Protein AF-A0A4V1T427-F1 (afdb_monomer)

Structure (mmCIF, N/CA/C/O backbone):
data_AF-A0A4V1T427-F1
#
_entry.id   AF-A0A4V1T427-F1
#
loop_
_atom_site.group_PDB
_atom_site.id
_atom_site.type_symbol
_atom_site.label_atom_id
_atom_site.label_alt_id
_atom_site.label_comp_id
_atom_site.label_asym_id
_atom_site.label_entity_id
_atom_site.label_seq_id
_atom_site.pdbx_PDB_ins_code
_atom_site.Cartn_x
_atom_site.Cartn_y
_atom_site.Cartn_z
_atom_site.occupancy
_atom_site.B_iso_or_equiv
_atom_site.auth_seq_id
_atom_site.auth_comp_id
_atom_site.auth_asym_id
_atom_site.auth_atom_id
_atom_site.pdbx_PDB_model_num
ATOM 1 N N . MET A 1 1 ? -6.040 -7.305 15.336 1.00 59.88 1 MET A N 1
ATOM 2 C CA . MET A 1 1 ? -5.689 -7.384 13.912 1.00 59.88 1 MET A CA 1
ATOM 3 C C . MET A 1 1 ? -6.909 -7.084 13.056 1.00 59.88 1 MET A C 1
ATOM 5 O O . MET A 1 1 ? -7.852 -7.877 13.082 1.00 59.88 1 MET A O 1
ATOM 9 N N . SER A 1 2 ? -6.926 -5.952 12.350 1.00 74.69 2 SER A N 1
ATOM 10 C CA . SER A 1 2 ? -7.997 -5.587 11.409 1.00 74.69 2 SER A CA 1
ATOM 11 C C . SER A 1 2 ? -7.712 -6.219 10.044 1.00 74.69 2 SER A C 1
ATOM 13 O O . SER A 1 2 ? -6.985 -5.672 9.221 1.00 74.69 2 SER A O 1
ATOM 15 N N . ARG A 1 3 ? -8.301 -7.396 9.774 1.00 82.38 3 ARG A N 1
ATOM 16 C CA . ARG A 1 3 ? -8.117 -8.121 8.494 1.00 82.38 3 ARG A CA 1
ATOM 17 C C . ARG A 1 3 ? -8.462 -7.278 7.260 1.00 82.38 3 ARG A C 1
ATOM 19 O O . ARG A 1 3 ? -7.977 -7.567 6.171 1.00 82.38 3 ARG A O 1
ATOM 26 N N . ARG A 1 4 ? -9.305 -6.257 7.430 1.00 88.62 4 ARG A N 1
ATOM 27 C CA . ARG A 1 4 ? -9.737 -5.348 6.368 1.00 88.62 4 ARG A CA 1
ATOM 28 C C . ARG A 1 4 ? -8.627 -4.382 5.948 1.00 88.62 4 ARG A C 1
ATOM 30 O O . ARG A 1 4 ? -8.399 -4.252 4.752 1.00 88.62 4 ARG A O 1
ATOM 37 N N . ALA A 1 5 ? -7.912 -3.775 6.898 1.00 88.44 5 ALA A N 1
ATOM 38 C CA . ALA A 1 5 ? -6.795 -2.875 6.600 1.00 88.44 5 ALA A CA 1
ATOM 39 C C . ALA A 1 5 ? -5.661 -3.617 5.875 1.00 88.44 5 ALA A C 1
ATOM 41 O O . ALA A 1 5 ? -5.185 -3.161 4.839 1.00 88.44 5 ALA A O 1
ATOM 42 N N . THR A 1 6 ? -5.305 -4.817 6.347 1.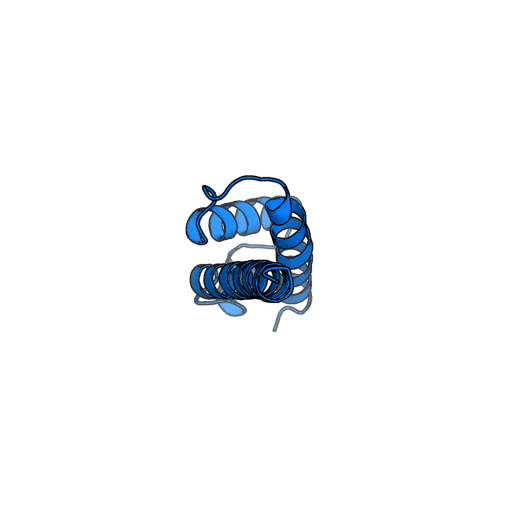00 90.94 6 THR A N 1
ATOM 43 C CA . THR A 1 6 ? -4.320 -5.683 5.678 1.00 90.94 6 THR A CA 1
ATOM 44 C C . THR A 1 6 ? -4.729 -6.039 4.255 1.00 90.94 6 THR A C 1
ATOM 46 O O . THR A 1 6 ? -3.936 -5.866 3.332 1.00 90.94 6 THR A O 1
ATOM 49 N N . ALA A 1 7 ? -5.964 -6.509 4.061 1.00 91.81 7 ALA A N 1
ATOM 50 C CA . ALA A 1 7 ? -6.451 -6.884 2.737 1.00 91.81 7 ALA A CA 1
ATOM 51 C C . ALA A 1 7 ? -6.466 -5.690 1.772 1.00 91.81 7 ALA A C 1
ATOM 53 O O . ALA A 1 7 ? -6.075 -5.839 0.616 1.00 91.81 7 ALA A O 1
ATOM 54 N N . PHE A 1 8 ? -6.865 -4.510 2.255 1.00 93.19 8 PHE A N 1
ATOM 55 C CA . PHE A 1 8 ? -6.863 -3.285 1.464 1.00 93.19 8 PHE A CA 1
ATOM 56 C C . PHE A 1 8 ? -5.452 -2.898 1.017 1.00 93.19 8 PHE A C 1
ATOM 58 O O . PHE A 1 8 ? -5.224 -2.729 -0.177 1.00 93.19 8 PHE A O 1
ATOM 65 N N . VAL A 1 9 ? -4.500 -2.790 1.953 1.00 91.94 9 VAL A N 1
ATOM 66 C CA . VAL A 1 9 ? -3.127 -2.349 1.652 1.00 91.94 9 VAL A CA 1
ATOM 67 C C . VAL A 1 9 ? -2.458 -3.289 0.653 1.00 91.94 9 VAL A C 1
ATOM 69 O O . VAL A 1 9 ? -1.853 -2.819 -0.305 1.00 91.94 9 VAL A O 1
ATOM 72 N N . VAL A 1 10 ? -2.609 -4.606 0.831 1.00 91.44 10 VAL A N 1
ATOM 73 C CA . VAL A 1 10 ? -2.035 -5.603 -0.087 1.00 91.44 10 VAL A CA 1
ATOM 74 C C . VAL A 1 10 ? -2.668 -5.503 -1.476 1.00 91.44 10 VAL A C 1
ATOM 76 O O . VAL A 1 10 ? -1.945 -5.391 -2.461 1.00 91.44 10 VAL A O 1
ATOM 79 N N . ALA A 1 11 ? -4.002 -5.468 -1.570 1.00 91.19 11 ALA A N 1
ATOM 80 C CA . ALA A 1 11 ? -4.689 -5.372 -2.860 1.00 91.19 11 ALA A CA 1
ATOM 81 C C . ALA A 1 11 ? -4.390 -4.049 -3.585 1.00 91.19 11 ALA A C 1
ATOM 83 O O . ALA A 1 11 ? -4.227 -4.019 -4.805 1.00 91.19 11 ALA A O 1
ATOM 84 N N . TRP A 1 12 ? -4.308 -2.943 -2.843 1.00 91.38 12 TRP A N 1
ATOM 85 C CA . TRP A 1 12 ? -3.949 -1.642 -3.393 1.00 91.38 12 TRP A CA 1
ATOM 86 C C . TRP A 1 12 ? -2.500 -1.628 -3.880 1.00 91.38 12 TRP A C 1
ATOM 88 O O . TRP A 1 12 ? -2.237 -1.150 -4.981 1.00 91.38 12 TRP A O 1
ATOM 98 N N . ALA A 1 13 ? -1.575 -2.194 -3.101 1.00 88.38 13 ALA A N 1
ATOM 99 C CA . ALA A 1 13 ? -0.177 -2.314 -3.485 1.00 88.38 13 ALA A CA 1
ATOM 100 C C . ALA A 1 13 ? -0.005 -3.157 -4.747 1.00 88.38 13 ALA A C 1
ATOM 102 O O . ALA A 1 13 ? 0.678 -2.706 -5.656 1.00 88.38 13 ALA A O 1
ATOM 103 N N . ASP A 1 14 ? -0.664 -4.310 -4.854 1.00 86.75 14 ASP A N 1
ATOM 104 C CA . ASP A 1 14 ? -0.605 -5.133 -6.065 1.00 86.75 14 ASP A CA 1
ATOM 105 C C . ASP A 1 14 ? -1.129 -4.374 -7.288 1.00 86.75 14 ASP A C 1
ATOM 107 O O . ASP A 1 14 ? -0.456 -4.328 -8.316 1.00 86.75 14 ASP A O 1
ATOM 111 N N . ASN A 1 15 ? -2.284 -3.711 -7.167 1.00 86.25 15 ASN A N 1
ATOM 112 C CA . ASN A 1 15 ? -2.862 -2.930 -8.261 1.00 86.25 15 ASN A CA 1
ATOM 113 C C . ASN A 1 15 ? -1.959 -1.770 -8.685 1.00 86.25 15 ASN A C 1
ATOM 115 O O . ASN A 1 15 ? -1.750 -1.550 -9.877 1.00 86.25 15 ASN A O 1
ATOM 119 N N . VAL A 1 16 ? -1.434 -1.010 -7.723 1.00 81.06 16 VAL A N 1
ATOM 120 C CA . VAL A 1 16 ? -0.616 0.163 -8.025 1.00 81.06 16 VAL A CA 1
ATOM 121 C C . VAL A 1 16 ? 0.759 -0.252 -8.503 1.00 81.06 16 VAL A C 1
ATOM 123 O O . VAL A 1 16 ? 1.205 0.301 -9.493 1.00 81.06 16 VAL A O 1
ATOM 126 N N . VAL A 1 17 ? 1.416 -1.239 -7.900 1.00 71.56 17 VAL A N 1
ATOM 127 C CA . VAL A 1 17 ? 2.732 -1.718 -8.348 1.00 71.56 17 VAL A CA 1
ATOM 128 C C . VAL A 1 17 ? 2.649 -2.323 -9.752 1.00 71.56 17 VAL A C 1
ATOM 130 O O . VAL A 1 17 ? 3.487 -1.985 -10.583 1.00 71.56 17 VAL A O 1
ATOM 133 N N . GLN A 1 18 ? 1.609 -3.109 -10.064 1.00 69.81 18 GLN A N 1
ATOM 134 C CA . GLN A 1 18 ? 1.368 -3.595 -11.432 1.00 69.81 18 GLN A CA 1
ATOM 135 C C . GLN A 1 18 ? 1.055 -2.448 -12.404 1.00 69.81 18 GLN A C 1
ATOM 137 O O . GLN A 1 18 ? 1.571 -2.415 -13.515 1.00 69.81 18 GLN A O 1
ATOM 142 N N . ALA A 1 19 ? 0.261 -1.454 -11.995 1.00 69.56 19 ALA A N 1
ATOM 143 C CA . ALA A 1 19 ? 0.004 -0.275 -12.824 1.00 69.56 19 ALA A CA 1
ATOM 144 C C . ALA A 1 19 ? 1.245 0.627 -12.982 1.00 69.56 19 ALA A C 1
ATOM 146 O O . ALA A 1 19 ? 1.390 1.307 -13.995 1.00 69.56 19 ALA A O 1
ATOM 147 N N . THR A 1 20 ? 2.158 0.631 -12.006 1.00 60.22 20 THR A N 1
ATOM 148 C CA . THR A 1 20 ? 3.407 1.408 -12.038 1.00 60.22 20 THR A CA 1
ATOM 149 C C . THR A 1 20 ? 4.424 0.782 -12.996 1.00 60.22 20 THR A C 1
ATOM 151 O O . THR A 1 20 ? 5.304 1.496 -13.467 1.00 60.22 20 THR A O 1
ATOM 154 N N . GLU A 1 21 ? 4.249 -0.481 -13.417 1.00 54.88 21 GLU A N 1
ATOM 155 C CA . GLU A 1 21 ? 4.974 -1.032 -14.577 1.00 54.88 21 GLU A CA 1
ATOM 156 C C . GLU A 1 21 ? 4.768 -0.193 -15.854 1.00 54.88 21 GLU A C 1
ATOM 158 O O . GLU A 1 21 ? 5.618 -0.210 -16.740 1.00 54.88 21 GLU A O 1
ATOM 163 N N . LEU A 1 22 ? 3.684 0.594 -15.935 1.00 48.66 22 LEU A N 1
ATOM 164 C CA . LEU A 1 22 ? 3.399 1.507 -17.049 1.00 48.66 22 LEU A CA 1
ATOM 165 C C . LEU A 1 22 ? 3.835 2.962 -16.798 1.00 48.66 22 LEU A C 1
ATOM 167 O O . LEU A 1 22 ? 3.914 3.739 -17.749 1.00 48.66 22 LEU A O 1
ATOM 171 N N . ALA A 1 23 ? 4.112 3.354 -15.552 1.00 45.94 23 ALA A N 1
ATOM 172 C CA . ALA A 1 23 ? 4.366 4.742 -15.172 1.00 45.94 23 ALA A CA 1
ATOM 173 C C . ALA A 1 23 ? 5.784 4.904 -14.614 1.00 45.94 23 ALA A C 1
ATOM 175 O O . ALA A 1 23 ? 6.002 4.866 -13.407 1.00 45.94 23 ALA A O 1
ATOM 176 N N . THR A 1 24 ? 6.736 5.068 -15.535 1.00 48.06 24 THR A N 1
ATOM 177 C CA . THR A 1 24 ? 8.031 5.753 -15.369 1.00 48.06 24 THR A CA 1
ATOM 178 C C . THR A 1 24 ? 8.378 6.170 -13.932 1.00 48.06 24 THR A C 1
ATOM 180 O O . THR A 1 24 ? 7.919 7.204 -13.462 1.00 48.06 24 THR A O 1
ATOM 183 N N . THR A 1 25 ? 9.180 5.342 -13.259 1.00 53.22 25 THR A N 1
ATOM 184 C CA . THR A 1 25 ? 10.316 5.638 -12.353 1.00 53.22 25 THR A CA 1
ATOM 185 C C . THR A 1 25 ? 10.343 6.915 -11.482 1.00 53.22 25 THR A C 1
ATOM 187 O O . THR A 1 25 ? 11.425 7.329 -11.077 1.00 53.22 25 THR A O 1
ATOM 190 N N . GLU A 1 26 ? 9.218 7.547 -11.146 1.00 58.09 26 GLU A N 1
ATOM 191 C CA . GLU A 1 26 ? 9.201 8.777 -10.327 1.00 58.09 26 GLU A CA 1
ATOM 192 C C . GLU A 1 26 ? 8.347 8.674 -9.053 1.00 58.09 26 GLU A C 1
ATOM 194 O O . GLU A 1 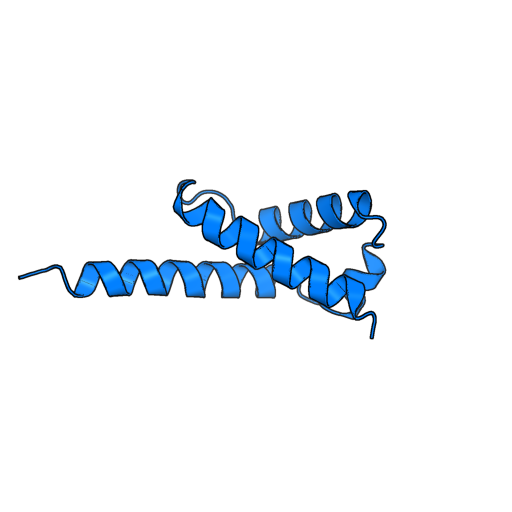26 ? 8.526 9.471 -8.131 1.00 58.09 26 GLU A O 1
ATOM 199 N N . MET A 1 27 ? 7.459 7.680 -8.929 1.00 69.56 27 MET A N 1
ATOM 200 C CA . MET A 1 27 ? 6.725 7.463 -7.674 1.00 69.56 27 MET A CA 1
ATOM 201 C C . MET A 1 27 ? 7.581 6.702 -6.660 1.00 69.56 27 MET A C 1
ATOM 203 O O . MET A 1 27 ? 7.743 5.486 -6.737 1.00 69.56 27 MET A O 1
ATOM 207 N N . GLY A 1 28 ? 8.107 7.431 -5.676 1.00 80.50 28 GLY A N 1
ATOM 208 C CA . GLY A 1 28 ? 8.787 6.846 -4.523 1.00 80.50 28 GLY A CA 1
ATOM 209 C C . GLY A 1 28 ? 7.824 6.187 -3.527 1.00 80.50 28 GLY A C 1
ATOM 210 O O . GLY A 1 28 ? 6.643 6.532 -3.445 1.00 80.50 28 GLY A O 1
ATOM 211 N N . ALA A 1 29 ? 8.357 5.282 -2.703 1.00 85.38 29 ALA A N 1
ATOM 212 C CA . ALA A 1 29 ? 7.601 4.542 -1.689 1.00 85.38 29 ALA A CA 1
ATOM 213 C C . ALA A 1 29 ? 6.803 5.441 -0.724 1.00 85.38 29 ALA A C 1
ATOM 215 O O . ALA A 1 29 ? 5.688 5.099 -0.336 1.00 85.38 29 ALA A O 1
ATOM 216 N N . SER A 1 30 ? 7.331 6.620 -0.380 1.00 86.06 30 SER A N 1
ATOM 217 C CA . SER A 1 30 ? 6.640 7.588 0.481 1.00 86.06 30 SER A CA 1
ATOM 218 C C . SER A 1 30 ? 5.382 8.180 -0.168 1.00 86.06 30 SER A C 1
ATOM 220 O O . SER A 1 30 ? 4.394 8.425 0.524 1.00 86.06 30 SER A O 1
ATOM 222 N N . ASP A 1 31 ? 5.387 8.398 -1.490 1.00 88.19 31 ASP A N 1
ATOM 223 C CA . ASP A 1 31 ? 4.199 8.886 -2.204 1.00 88.19 31 ASP A CA 1
ATOM 224 C C . ASP A 1 31 ? 3.135 7.785 -2.289 1.00 88.19 31 ASP A C 1
ATOM 226 O O . ASP A 1 31 ? 1.954 8.042 -2.051 1.00 88.19 31 ASP A O 1
ATOM 230 N N . LEU A 1 32 ? 3.558 6.537 -2.518 1.00 88.31 32 LEU A N 1
ATOM 231 C CA . LEU A 1 32 ? 2.670 5.374 -2.480 1.00 88.31 32 LEU A CA 1
ATOM 232 C C . LEU A 1 32 ? 2.022 5.188 -1.107 1.00 88.31 32 LEU A C 1
ATOM 234 O O . LEU A 1 32 ? 0.805 5.036 -1.034 1.00 88.31 32 LEU A O 1
ATOM 238 N N . ALA A 1 33 ? 2.795 5.285 -0.023 1.00 90.56 33 ALA A N 1
ATOM 239 C CA . ALA A 1 33 ? 2.264 5.214 1.335 1.00 90.56 33 ALA A CA 1
ATOM 240 C C . ALA A 1 33 ? 1.192 6.289 1.575 1.00 90.56 33 ALA A C 1
ATOM 242 O O . ALA A 1 33 ? 0.094 5.987 2.047 1.00 90.56 33 ALA A O 1
ATOM 243 N N . ARG A 1 34 ? 1.458 7.537 1.165 1.00 90.50 34 ARG A N 1
ATOM 244 C CA . ARG A 1 34 ? 0.493 8.638 1.287 1.00 90.50 34 ARG A CA 1
ATOM 245 C C . ARG A 1 34 ? -0.779 8.388 0.472 1.00 90.50 34 ARG A C 1
ATOM 247 O O .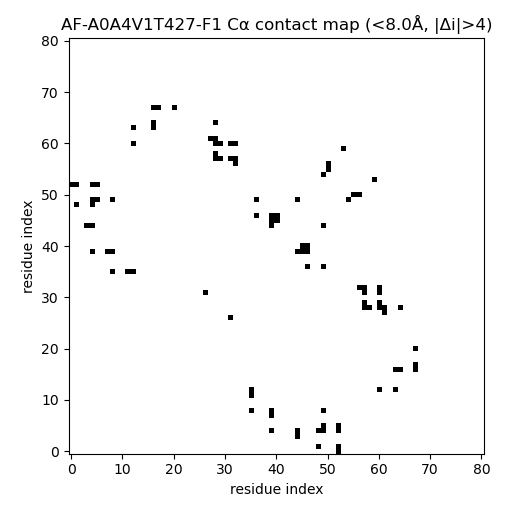 ARG A 1 34 ? -1.879 8.601 0.980 1.00 90.50 34 ARG A O 1
ATOM 254 N N . ARG A 1 35 ? -0.653 7.941 -0.780 1.00 90.81 35 ARG A N 1
ATOM 255 C CA . ARG A 1 35 ? -1.809 7.637 -1.642 1.00 90.81 35 ARG A CA 1
ATOM 256 C 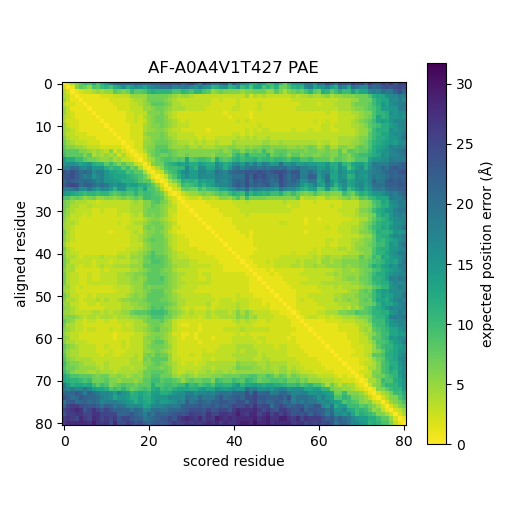C . ARG A 1 35 ? -2.620 6.453 -1.123 1.00 90.81 35 ARG A C 1
ATOM 258 O O . ARG A 1 35 ? -3.845 6.507 -1.189 1.00 90.81 35 ARG A O 1
ATOM 265 N N . CYS A 1 36 ? -1.963 5.438 -0.566 1.00 91.62 36 CYS A N 1
ATOM 266 C CA . CYS A 1 36 ? -2.616 4.298 0.069 1.00 91.62 36 CYS A CA 1
ATOM 267 C C . CYS A 1 36 ? -3.492 4.748 1.244 1.00 91.62 36 CYS A C 1
ATOM 269 O O . CYS A 1 36 ? -4.653 4.359 1.317 1.00 91.62 36 CYS A O 1
ATOM 271 N N . ILE A 1 37 ? -2.975 5.616 2.121 1.00 92.19 37 ILE A N 1
ATOM 272 C CA . ILE A 1 37 ? -3.737 6.172 3.254 1.00 92.19 37 ILE A CA 1
ATOM 273 C C . ILE A 1 37 ? -4.960 6.958 2.761 1.00 92.19 37 ILE A C 1
ATOM 275 O O . ILE A 1 37 ? -6.063 6.783 3.274 1.00 92.19 37 ILE A O 1
ATOM 279 N N . VAL A 1 38 ? -4.794 7.801 1.736 1.00 93.31 38 VAL A N 1
ATOM 280 C CA . VAL A 1 38 ? -5.914 8.560 1.151 1.00 93.31 38 VAL A CA 1
ATOM 281 C C . VAL A 1 38 ? -6.964 7.621 0.554 1.00 93.31 38 VAL A C 1
ATOM 283 O O . VAL A 1 38 ? -8.154 7.796 0.802 1.00 93.31 38 VAL A O 1
ATOM 286 N N . ALA A 1 39 ? -6.547 6.601 -0.196 1.00 92.25 39 ALA A N 1
ATOM 287 C CA . ALA A 1 39 ? -7.462 5.626 -0.779 1.00 92.25 39 ALA A CA 1
ATOM 288 C C . ALA A 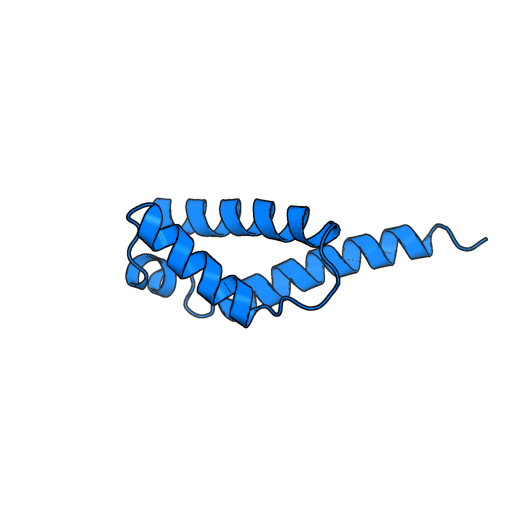1 39 ? -8.198 4.811 0.300 1.00 92.25 39 ALA A C 1
ATOM 290 O O . ALA A 1 39 ? -9.398 4.581 0.178 1.00 92.25 39 ALA A O 1
ATOM 291 N N . ALA A 1 40 ? -7.510 4.443 1.382 1.00 92.12 40 ALA A N 1
ATOM 292 C CA . ALA A 1 40 ? -8.099 3.741 2.516 1.00 92.12 40 ALA A CA 1
ATOM 293 C C . ALA A 1 40 ? -9.182 4.573 3.213 1.00 92.12 40 ALA A C 1
ATOM 295 O O . ALA A 1 40 ? -10.255 4.057 3.517 1.00 92.12 40 ALA A O 1
ATOM 296 N N . LEU A 1 41 ? -8.938 5.876 3.389 1.00 93.00 41 LEU A N 1
ATOM 297 C CA . LEU A 1 41 ? -9.921 6.815 3.931 1.00 93.00 41 LEU A CA 1
ATOM 298 C C . LEU A 1 41 ? -11.188 6.881 3.071 1.00 93.00 41 LEU A C 1
ATOM 300 O O . LEU A 1 41 ? -12.294 6.889 3.610 1.00 93.00 41 LEU A O 1
ATOM 304 N N . HIS A 1 42 ? -11.044 6.888 1.742 1.00 92.69 42 HIS A N 1
ATOM 305 C CA . HIS A 1 42 ? -12.188 6.829 0.826 1.00 92.69 42 HIS A CA 1
ATOM 306 C C . HIS A 1 42 ? -12.978 5.518 0.948 1.00 92.69 42 HIS A C 1
ATOM 308 O O . HIS A 1 42 ? -14.197 5.532 0.784 1.00 92.69 42 HIS A O 1
ATOM 314 N N . ASP A 1 43 ? -12.306 4.417 1.288 1.00 88.88 43 ASP A N 1
ATOM 315 C CA . ASP A 1 43 ? -12.913 3.105 1.541 1.00 88.88 43 ASP A CA 1
ATOM 316 C C . ASP A 1 43 ? -13.435 2.953 2.986 1.00 88.88 43 ASP A C 1
ATOM 318 O O . ASP A 1 43 ? -13.915 1.892 3.390 1.00 88.88 43 ASP A O 1
ATOM 322 N N . GLY A 1 44 ? -13.342 4.015 3.797 1.00 93.50 44 GLY A N 1
ATOM 323 C CA . GLY A 1 44 ? -13.790 4.049 5.188 1.00 93.50 44 GLY A CA 1
ATOM 324 C C . GLY A 1 44 ? -12.910 3.246 6.147 1.00 93.50 44 GLY A C 1
ATOM 325 O O . GLY A 1 44 ? -13.434 2.699 7.121 1.00 93.50 44 GLY A O 1
ATOM 326 N N . ILE A 1 45 ? -11.622 3.094 5.839 1.00 93.00 45 ILE A N 1
ATOM 327 C CA . ILE A 1 45 ? -10.600 2.483 6.697 1.00 93.00 45 ILE A CA 1
ATOM 328 C C . ILE A 1 45 ? -9.792 3.613 7.328 1.00 93.00 45 ILE A C 1
ATOM 330 O O . ILE A 1 45 ? -9.264 4.478 6.624 1.00 93.00 45 ILE A O 1
ATOM 334 N N . ALA A 1 46 ? -9.709 3.618 8.655 1.00 91.62 46 ALA A N 1
ATOM 335 C CA . ALA A 1 46 ? -8.998 4.670 9.364 1.00 91.62 46 ALA A CA 1
ATOM 336 C C . ALA A 1 46 ? -7.467 4.497 9.214 1.00 91.62 46 ALA A C 1
ATOM 338 O O . ALA A 1 46 ? -6.984 3.360 9.225 1.00 91.62 46 ALA A O 1
ATOM 339 N N . PRO A 1 47 ? -6.680 5.582 9.089 1.00 89.62 47 PRO A N 1
ATOM 340 C CA . PRO A 1 47 ? -5.222 5.510 8.992 1.00 89.62 47 PRO A CA 1
ATOM 341 C C . PRO A 1 47 ? -4.593 4.762 10.168 1.00 89.62 47 PRO A C 1
ATOM 343 O O . PRO A 1 47 ? -3.660 3.992 9.975 1.00 89.62 47 PRO A O 1
ATOM 346 N N . GLU A 1 48 ? -5.159 4.909 11.365 1.00 91.56 48 GLU A N 1
ATOM 347 C CA . GLU A 1 48 ? -4.696 4.240 12.577 1.00 91.56 48 GLU A CA 1
ATOM 348 C C . GLU A 1 48 ? -4.828 2.713 12.470 1.00 91.56 48 GLU A C 1
ATOM 350 O O . GLU A 1 48 ? -3.980 1.981 12.974 1.00 91.56 48 GLU A O 1
ATOM 355 N N . GLU A 1 49 ? -5.858 2.207 11.777 1.00 92.38 49 GLU A N 1
ATOM 356 C CA . GLU A 1 49 ? -5.980 0.769 11.506 1.00 92.38 49 GLU A CA 1
ATOM 357 C C . GLU A 1 49 ? -4.863 0.274 10.587 1.00 92.38 49 GLU A C 1
ATOM 359 O O . GLU A 1 49 ? -4.417 -0.861 10.725 1.00 92.38 49 GLU A O 1
ATOM 364 N N . ILE A 1 50 ? -4.400 1.112 9.658 1.00 91.19 50 ILE A N 1
ATOM 365 C CA . ILE A 1 50 ? -3.276 0.777 8.783 1.00 91.19 50 ILE A CA 1
ATOM 366 C C . ILE A 1 50 ? -1.964 0.861 9.551 1.00 91.19 50 ILE A C 1
ATOM 368 O O . ILE A 1 50 ? -1.168 -0.059 9.442 1.00 91.19 50 ILE A O 1
ATOM 372 N N . GLU A 1 51 ? -1.736 1.907 10.343 1.00 89.81 51 GLU A N 1
ATOM 373 C CA . GLU A 1 51 ? -0.499 2.088 11.115 1.00 89.81 51 GLU A CA 1
ATOM 374 C C . GLU A 1 51 ? -0.279 0.974 12.147 1.00 89.81 51 GLU A C 1
ATOM 376 O O . GLU A 1 51 ? 0.853 0.541 12.359 1.00 89.81 51 GLU A O 1
ATOM 381 N N . VAL A 1 52 ? -1.353 0.457 12.756 1.00 90.69 52 VAL A N 1
ATOM 382 C CA . VAL A 1 52 ? -1.275 -0.687 13.681 1.00 90.69 52 VAL A CA 1
ATOM 383 C C . VAL A 1 52 ? -0.817 -1.965 12.971 1.00 90.69 52 VAL A C 1
ATOM 385 O O . VAL A 1 52 ? -0.054 -2.742 13.544 1.00 90.69 52 VAL A O 1
ATOM 388 N N . GLU A 1 53 ? -1.271 -2.200 11.738 1.00 89.56 53 GLU A N 1
ATOM 389 C CA . GLU A 1 53 ? -0.921 -3.405 10.970 1.00 89.56 53 GLU A CA 1
ATOM 390 C C . GLU A 1 53 ? 0.381 -3.236 10.163 1.00 89.56 53 GLU A C 1
ATOM 392 O O . GLU A 1 53 ? 1.113 -4.200 9.946 1.00 89.56 53 GLU A O 1
ATOM 397 N N . PHE A 1 54 ? 0.688 -2.008 9.744 1.00 90.25 54 PHE A N 1
ATOM 398 C CA . PHE A 1 54 ? 1.837 -1.611 8.930 1.00 90.25 54 PHE A CA 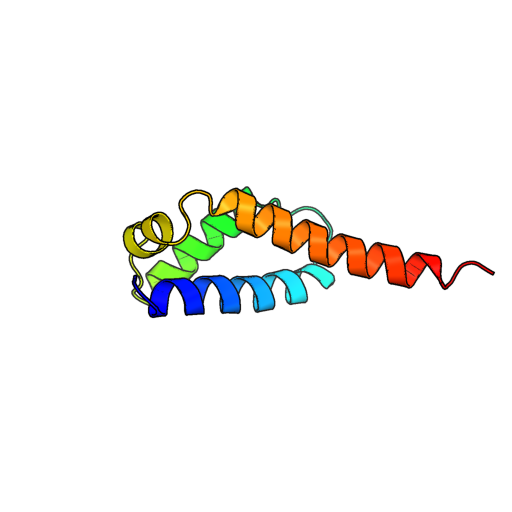1
ATOM 399 C C . PHE A 1 54 ? 2.544 -0.403 9.565 1.00 90.25 54 PHE A C 1
ATOM 401 O O . PHE A 1 54 ? 2.490 0.705 9.021 1.00 90.25 54 PHE A O 1
ATOM 408 N N . PRO A 1 55 ? 3.268 -0.600 10.681 1.00 87.88 55 PRO A N 1
ATOM 409 C CA . PRO A 1 55 ? 3.962 0.490 11.373 1.00 87.88 55 PRO A CA 1
ATOM 410 C C . PRO A 1 55 ? 5.003 1.190 10.488 1.00 87.88 55 PRO A C 1
ATOM 412 O O . PRO A 1 55 ? 5.277 2.370 10.674 1.00 87.88 55 PRO A O 1
ATOM 415 N N . ASN A 1 56 ? 5.541 0.481 9.489 1.00 90.62 56 ASN A N 1
ATOM 416 C CA . ASN A 1 56 ? 6.451 1.022 8.481 1.00 90.62 56 ASN A CA 1
ATOM 417 C C . ASN A 1 56 ? 5.867 0.830 7.073 1.00 90.62 56 ASN A C 1
ATOM 419 O O . ASN A 1 56 ? 6.413 0.100 6.244 1.00 90.62 56 ASN A O 1
ATOM 423 N N . LEU A 1 57 ? 4.728 1.472 6.801 1.00 90.25 57 LEU A 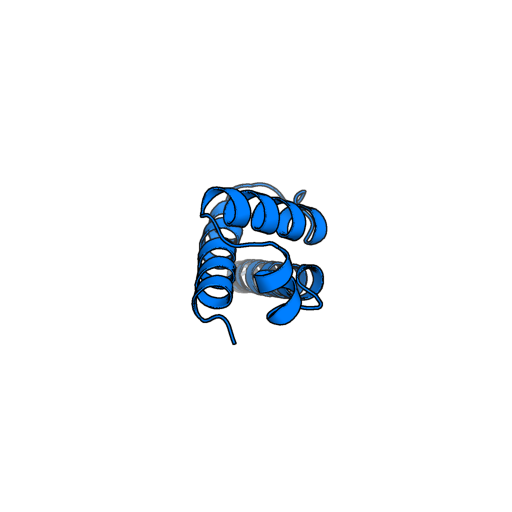N 1
ATOM 424 C CA . LEU A 1 57 ? 4.039 1.384 5.507 1.00 90.25 57 LEU A CA 1
ATOM 425 C C . LEU A 1 57 ? 4.942 1.789 4.323 1.00 90.25 57 LEU A C 1
ATOM 427 O O . LEU A 1 57 ? 4.880 1.182 3.255 1.00 90.25 57 LEU A O 1
ATOM 431 N N . THR A 1 58 ? 5.829 2.767 4.519 1.00 91.25 58 THR A N 1
ATOM 432 C CA . THR A 1 58 ? 6.822 3.173 3.512 1.00 91.25 58 THR A CA 1
ATOM 433 C C . THR A 1 58 ? 7.784 2.036 3.155 1.00 91.25 58 THR A C 1
ATOM 435 O O . THR A 1 58 ? 8.025 1.803 1.973 1.00 91.25 58 THR A O 1
ATOM 438 N N . ASP A 1 59 ? 8.291 1.288 4.139 1.00 90.56 59 ASP A N 1
ATOM 439 C CA . ASP A 1 59 ? 9.229 0.176 3.906 1.00 90.56 59 ASP A CA 1
ATOM 440 C C . ASP A 1 59 ? 8.552 -0.989 3.175 1.00 90.56 59 ASP A C 1
ATOM 442 O O . ASP A 1 59 ? 9.161 -1.646 2.324 1.00 90.56 59 ASP A O 1
ATOM 446 N N . PHE A 1 60 ? 7.268 -1.215 3.468 1.00 90.88 60 PHE A N 1
ATOM 447 C CA . PHE A 1 60 ? 6.444 -2.176 2.743 1.00 90.88 60 PHE A CA 1
ATOM 448 C C . PHE A 1 60 ? 6.364 -1.817 1.252 1.00 90.88 60 PHE A C 1
ATOM 450 O O . PHE A 1 60 ? 6.668 -2.654 0.400 1.00 90.88 60 PHE A O 1
ATOM 457 N N . PHE A 1 61 ? 6.050 -0.559 0.921 1.00 88.25 61 PHE A N 1
ATOM 458 C CA . PHE A 1 61 ? 6.008 -0.106 -0.473 1.00 88.25 61 PHE A CA 1
ATOM 459 C C . PHE A 1 61 ? 7.383 -0.076 -1.143 1.00 88.25 61 PHE A C 1
ATOM 461 O O . PHE A 1 61 ? 7.483 -0.412 -2.321 1.00 88.25 61 PHE A O 1
ATOM 468 N N . ALA A 1 62 ? 8.450 0.267 -0.417 1.00 87.50 62 ALA A N 1
ATOM 469 C CA . ALA A 1 62 ? 9.814 0.206 -0.941 1.00 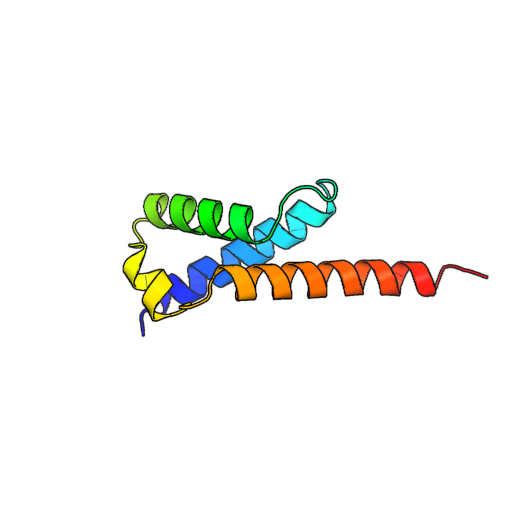87.50 62 ALA A CA 1
ATOM 470 C C . ALA A 1 62 ? 10.192 -1.227 -1.344 1.00 87.50 62 ALA A C 1
ATOM 472 O O . ALA A 1 62 ? 10.713 -1.451 -2.436 1.00 87.50 62 ALA A O 1
ATOM 473 N N . SER A 1 63 ? 9.854 -2.204 -0.500 1.00 87.19 63 SER A N 1
ATOM 474 C CA . SER A 1 63 ? 10.086 -3.624 -0.780 1.00 87.19 63 SER A CA 1
ATOM 475 C C . SER A 1 63 ? 9.246 -4.118 -1.962 1.00 87.19 63 SER A C 1
ATOM 477 O O . SER A 1 63 ? 9.751 -4.851 -2.812 1.00 87.19 63 SER A O 1
ATOM 479 N N . ALA A 1 64 ? 7.983 -3.689 -2.058 1.00 85.56 64 ALA A N 1
ATOM 480 C CA . ALA A 1 64 ? 7.100 -4.044 -3.168 1.00 85.56 64 ALA A CA 1
ATOM 481 C C . ALA A 1 64 ? 7.599 -3.480 -4.512 1.00 85.56 64 ALA A C 1
ATOM 483 O O . ALA A 1 64 ? 7.608 -4.194 -5.517 1.00 85.56 64 ALA A O 1
ATOM 484 N N . LEU A 1 65 ? 8.077 -2.231 -4.516 1.00 82.50 65 LEU A N 1
ATOM 485 C CA . LEU A 1 65 ? 8.705 -1.601 -5.678 1.00 82.50 65 LEU A CA 1
ATOM 486 C C . LEU A 1 65 ? 9.993 -2.320 -6.090 1.00 82.50 65 LEU A C 1
ATOM 488 O O . LEU A 1 65 ? 10.165 -2.614 -7.270 1.00 82.50 65 LEU A O 1
ATOM 492 N N . GLN A 1 66 ? 10.871 -2.655 -5.138 1.00 81.88 66 GLN A N 1
ATOM 493 C CA . GLN A 1 66 ? 12.102 -3.392 -5.436 1.00 81.88 66 GLN A CA 1
ATOM 494 C C . GLN A 1 66 ? 11.796 -4.775 -6.025 1.00 81.88 66 GLN A C 1
ATOM 496 O O . GLN A 1 66 ? 12.378 -5.156 -7.035 1.00 81.88 66 GLN A O 1
ATOM 501 N N . ALA A 1 67 ? 10.828 -5.503 -5.461 1.00 81.88 67 ALA A N 1
ATOM 502 C CA . ALA A 1 67 ? 10.418 -6.807 -5.977 1.00 81.88 67 ALA A CA 1
ATOM 503 C C . ALA A 1 67 ? 9.798 -6.734 -7.387 1.00 81.88 67 ALA A C 1
ATOM 505 O O . ALA A 1 67 ? 9.840 -7.714 -8.133 1.00 81.88 67 ALA A O 1
ATOM 506 N N . ALA A 1 68 ? 9.186 -5.609 -7.761 1.00 78.12 68 ALA A N 1
ATOM 507 C CA . ALA A 1 68 ? 8.729 -5.366 -9.129 1.00 78.12 68 ALA A CA 1
ATOM 508 C C . ALA A 1 68 ? 9.894 -5.002 -10.064 1.00 78.12 68 ALA A C 1
ATOM 510 O O . ALA A 1 68 ? 10.007 -5.570 -11.149 1.00 78.12 68 ALA A O 1
ATOM 511 N N . ALA A 1 69 ? 10.809 -4.139 -9.618 1.00 76.06 69 ALA A N 1
ATOM 512 C CA . ALA A 1 69 ? 12.005 -3.770 -10.373 1.00 76.06 69 ALA A CA 1
ATOM 513 C C . ALA A 1 69 ? 12.916 -4.981 -10.658 1.00 76.06 69 ALA A C 1
ATOM 515 O O . ALA A 1 69 ? 13.389 -5.143 -11.781 1.00 76.06 69 ALA A O 1
ATOM 516 N N . ASP A 1 70 ? 13.105 -5.876 -9.684 1.00 75.19 70 ASP A N 1
ATOM 517 C CA . ASP A 1 70 ? 13.912 -7.094 -9.836 1.00 75.19 70 ASP A CA 1
ATOM 518 C C . ASP A 1 70 ? 13.320 -8.066 -10.867 1.00 75.19 70 ASP A C 1
ATOM 520 O O . ASP A 1 70 ? 14.066 -8.755 -11.567 1.00 75.19 70 ASP A O 1
ATOM 524 N N . ARG A 1 71 ? 11.985 -8.117 -10.991 1.00 69.69 71 ARG A N 1
ATOM 525 C CA . ARG A 1 71 ? 11.303 -8.906 -12.031 1.00 69.69 71 ARG A CA 1
ATOM 526 C C . ARG A 1 71 ? 11.601 -8.349 -13.425 1.00 69.69 71 ARG A C 1
ATOM 528 O O . ARG A 1 71 ? 11.989 -9.113 -14.301 1.00 69.69 71 ARG A O 1
ATOM 535 N N . GLN A 1 72 ? 11.549 -7.028 -13.596 1.00 64.38 72 GLN A N 1
ATOM 536 C CA . GLN A 1 72 ? 11.899 -6.377 -14.867 1.00 64.38 72 GLN A CA 1
ATOM 537 C C . GLN A 1 72 ? 13.394 -6.487 -15.208 1.00 64.38 72 GLN A C 1
ATOM 539 O O . GLN A 1 72 ? 13.762 -6.654 -16.371 1.00 64.38 72 GLN A O 1
ATOM 544 N N . GLY A 1 73 ? 14.270 -6.404 -14.201 1.00 58.41 73 GLY A N 1
ATOM 545 C CA . GLY A 1 73 ? 15.714 -6.570 -14.369 1.00 58.41 73 GLY A CA 1
ATOM 546 C C . GLY A 1 73 ? 16.109 -7.995 -14.760 1.00 58.41 73 GLY A C 1
ATOM 547 O O . GLY A 1 73 ? 17.025 -8.174 -15.561 1.00 58.41 73 GLY A O 1
ATOM 548 N N . LYS A 1 74 ? 15.397 -9.007 -14.246 1.00 56.97 74 LYS A N 1
ATOM 549 C CA . LYS A 1 74 ? 15.590 -10.406 -14.648 1.00 56.97 74 LYS A CA 1
ATOM 550 C C . LYS A 1 74 ? 15.089 -10.689 -16.056 1.00 56.97 74 LYS A C 1
ATOM 552 O O . LYS A 1 74 ? 15.837 -11.307 -16.802 1.00 56.97 74 LYS A O 1
ATOM 557 N N . ASP A 1 75 ? 13.907 -10.213 -16.440 1.00 53.44 75 ASP A N 1
ATOM 558 C CA . ASP A 1 75 ? 13.390 -10.444 -17.798 1.00 53.44 75 ASP A CA 1
ATOM 559 C C . ASP A 1 75 ? 14.282 -9.804 -18.874 1.00 53.44 75 ASP A C 1
ATOM 561 O O . ASP A 1 75 ? 14.477 -10.389 -19.933 1.00 53.44 75 ASP A O 1
ATOM 565 N N . ARG A 1 76 ? 14.931 -8.665 -18.586 1.00 51.19 76 ARG A N 1
ATOM 566 C CA . ARG A 1 76 ? 15.934 -8.082 -19.497 1.00 51.19 76 ARG A CA 1
ATOM 567 C C . ARG A 1 76 ? 17.257 -8.846 -19.558 1.00 51.19 76 ARG A C 1
ATOM 569 O O . ARG A 1 76 ? 17.935 -8.772 -20.573 1.00 51.19 76 ARG A O 1
ATOM 576 N N . ALA A 1 77 ? 17.646 -9.556 -18.499 1.00 54.81 77 ALA A N 1
ATOM 577 C CA . ALA A 1 77 ? 18.927 -10.266 -18.449 1.00 54.81 77 ALA A CA 1
ATOM 578 C C . ALA A 1 77 ? 18.943 -11.570 -19.271 1.00 54.81 77 ALA A C 1
ATOM 580 O O . ALA A 1 77 ? 20.018 -12.109 -19.517 1.00 54.81 77 ALA A O 1
ATOM 581 N N . PHE A 1 78 ? 17.778 -12.081 -19.688 1.00 53.34 78 PHE A N 1
ATOM 582 C CA . PHE A 1 78 ? 17.659 -13.256 -20.565 1.00 53.34 78 PHE A CA 1
ATOM 583 C C . PHE A 1 78 ? 17.491 -12.901 -22.054 1.00 53.34 78 PHE A C 1
ATOM 585 O O . PHE A 1 78 ? 17.433 -13.811 -22.878 1.00 53.34 78 PHE A O 1
ATOM 592 N N . ASP A 1 79 ? 17.438 -11.609 -22.393 1.00 50.19 79 ASP A N 1
ATOM 593 C CA . ASP A 1 79 ? 17.280 -11.088 -23.762 1.00 50.19 79 ASP A CA 1
ATOM 594 C C . ASP A 1 79 ? 18.585 -10.462 -24.315 1.00 50.19 79 ASP A C 1
ATOM 596 O O . ASP A 1 79 ? 18.568 -9.775 -25.335 1.00 50.19 79 ASP A O 1
ATOM 600 N N . ASP A 1 80 ? 19.730 -10.690 -23.655 1.00 41.25 80 ASP A N 1
ATOM 601 C CA . ASP A 1 80 ? 21.064 -10.334 -24.171 1.00 41.25 80 ASP A CA 1
ATOM 602 C C . ASP A 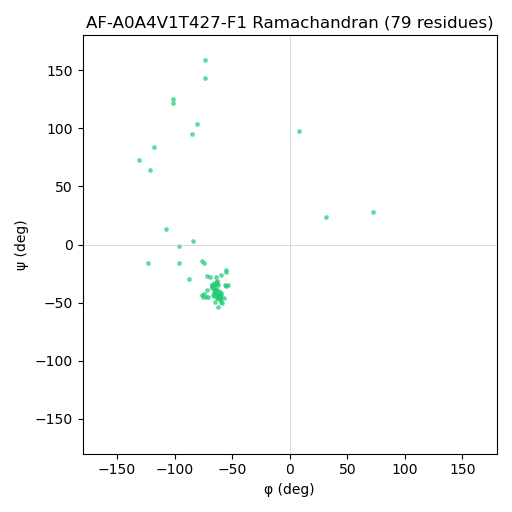1 80 ? 21.744 -11.613 -24.740 1.00 41.25 80 ASP A C 1
ATOM 604 O O . ASP A 1 80 ? 21.830 -12.609 -24.011 1.00 41.25 80 ASP A O 1
ATOM 608 N N . PRO A 1 81 ? 22.131 -11.641 -26.036 1.00 54.34 81 PRO A N 1
ATOM 609 C CA . PRO A 1 81 ? 22.527 -12.840 -26.799 1.00 54.34 81 PRO A CA 1
ATOM 610 C C . PRO A 1 81 ? 23.908 -13.441 -26.482 1.00 54.34 81 PRO A C 1
ATOM 612 O O . PRO A 1 81 ? 24.840 -12.701 -26.095 1.00 54.34 81 PRO A O 1
#

Sequence (81 aa):
MSRRATAFVVAWADNVVQATELATTEMGASDLARRCIVAALHDGIAPEEIEVEFPNLTDFFASALQAAADRQGKDRAFDDP

Nearest PDB structures (foldseek):
  2h9d-assembly1_B  TM=4.194E-01  e=8.776E+00  Pseudomonas aeruginosa PAO1

Radius of gyration: 14.29 Å; Cα contacts (8 Å, |Δi|>4): 50; chains: 1; bounding box: 36×22×41 Å

Secondary structure (DSSP, 8-state):
--HHHHHHHHHHHHHHHHHHTTS-S---HHHHHHHHHHHHHHTT--HHHHHHH-TTHHHHHHHHHHHHHHHHHHHHHTS--

Solvent-accessible surface area (backbone atoms only — not comparable to full-atom values): 4698 Å² total; per-residue (Å²): 134,63,68,62,44,56,52,48,54,52,54,50,46,54,55,48,56,61,54,41,77,76,49,77,98,69,84,49,30,63,57,52,38,53,51,50,44,54,53,33,48,77,74,73,40,59,63,67,56,37,41,74,76,37,78,55,45,38,59,53,39,42,51,53,50,49,60,50,50,53,52,56,55,50,62,55,64,75,72,65,135

Mean predicted aligned error: 7.43 Å

Foldseek 3Di:
DPVVLVVQLVVLLVVVLVVCVVPDDDDALVNSLVVSCVVCVVVVHHVVNNCVVCVPSSVVSNVSNVVSVVVVVVVVVVVDD

pLDDT: mean 79.52, std 15.21, range [41.25, 93.5]